Protein AF-A0A183B794-F1 (afdb_monomer)

Structure (mmCIF, N/CA/C/O backbone):
data_AF-A0A183B794-F1
#
_entry.id   AF-A0A183B794-F1
#
loop_
_atom_site.group_PDB
_atom_site.id
_atom_site.type_symbol
_atom_site.label_atom_id
_atom_site.label_alt_id
_atom_site.label_comp_id
_atom_site.label_asym_id
_atom_site.label_entity_id
_atom_site.label_seq_id
_atom_site.pdbx_PDB_ins_code
_atom_site.Cartn_x
_atom_site.Cartn_y
_atom_site.Cartn_z
_atom_site.occupancy
_atom_site.B_iso_or_equiv
_atom_site.auth_seq_id
_atom_site.auth_comp_id
_atom_site.auth_asym_id
_atom_site.auth_atom_id
_atom_site.pdbx_PDB_model_num
ATOM 1 N N . MET A 1 1 ? 20.821 -9.572 -38.504 1.00 38.84 1 MET A N 1
ATOM 2 C CA . MET A 1 1 ? 21.336 -10.280 -37.314 1.00 38.84 1 MET A CA 1
ATOM 3 C C . MET A 1 1 ? 21.849 -9.222 -36.347 1.00 38.84 1 MET A C 1
ATOM 5 O O . MET A 1 1 ? 22.956 -8.739 -36.529 1.00 38.84 1 MET A O 1
ATOM 9 N N . LEU A 1 2 ? 21.003 -8.750 -35.425 1.00 40.59 2 LEU A N 1
ATOM 10 C CA . LEU A 1 2 ? 21.407 -7.768 -34.414 1.00 40.59 2 LEU A CA 1
ATOM 11 C C . LEU A 1 2 ? 22.087 -8.528 -33.275 1.00 40.59 2 LEU A C 1
ATOM 13 O O . LEU A 1 2 ? 21.435 -9.259 -32.533 1.00 40.59 2 LEU A O 1
ATOM 17 N N . ASN A 1 3 ? 23.408 -8.396 -33.198 1.00 42.75 3 ASN A N 1
ATOM 18 C CA . ASN A 1 3 ? 24.206 -8.908 -32.095 1.00 42.75 3 ASN A CA 1
ATOM 19 C C . ASN A 1 3 ? 23.909 -8.057 -30.856 1.00 42.75 3 ASN A C 1
ATOM 21 O O . ASN A 1 3 ? 24.352 -6.914 -30.766 1.00 42.75 3 ASN A O 1
ATOM 25 N N . ARG A 1 4 ? 23.146 -8.616 -29.912 1.00 50.44 4 ARG A N 1
ATOM 26 C CA . ARG A 1 4 ? 23.001 -8.104 -28.546 1.00 50.44 4 ARG A CA 1
ATOM 27 C C . ARG A 1 4 ? 24.296 -8.442 -27.800 1.00 50.44 4 ARG A C 1
ATOM 29 O O . ARG A 1 4 ? 24.386 -9.473 -27.141 1.00 50.44 4 ARG A O 1
ATOM 36 N N . ALA A 1 5 ? 25.337 -7.649 -28.048 1.00 50.06 5 ALA A N 1
ATOM 37 C CA . ALA A 1 5 ? 26.580 -7.719 -27.292 1.00 50.06 5 ALA A CA 1
ATOM 38 C C . ALA A 1 5 ? 26.274 -7.355 -25.834 1.00 50.06 5 ALA A C 1
ATOM 40 O O . ALA A 1 5 ? 25.524 -6.416 -25.582 1.00 50.06 5 ALA A O 1
ATOM 41 N N . GLY A 1 6 ? 26.785 -8.178 -24.920 1.00 49.34 6 GLY A N 1
ATOM 42 C CA . GLY A 1 6 ? 26.450 -8.167 -23.506 1.00 49.34 6 GLY A CA 1
ATOM 43 C C . GLY A 1 6 ? 26.692 -6.827 -22.826 1.00 49.34 6 GLY A C 1
ATOM 44 O O . GLY A 1 6 ? 27.704 -6.164 -23.050 1.00 49.34 6 GLY A O 1
ATOM 45 N N . ASP A 1 7 ? 25.733 -6.498 -21.969 1.00 54.62 7 ASP A N 1
ATOM 46 C CA . ASP A 1 7 ? 25.774 -5.448 -20.968 1.00 54.62 7 ASP A CA 1
ATOM 47 C C . ASP A 1 7 ? 26.983 -5.653 -20.043 1.00 54.62 7 ASP A C 1
ATOM 49 O O . ASP A 1 7 ? 26.975 -6.504 -19.153 1.00 54.62 7 ASP A O 1
ATOM 53 N N . GLN A 1 8 ? 28.038 -4.872 -20.261 1.00 55.62 8 GLN A N 1
ATOM 54 C CA . GLN A 1 8 ? 29.130 -4.704 -19.310 1.00 55.62 8 GLN A CA 1
ATOM 55 C C . GLN A 1 8 ? 29.060 -3.260 -18.805 1.00 55.62 8 GLN A C 1
ATOM 57 O O . GLN A 1 8 ? 29.537 -2.340 -19.468 1.00 55.62 8 GLN A O 1
ATOM 62 N N . CYS A 1 9 ? 28.430 -3.039 -17.649 1.00 49.28 9 CYS A N 1
ATOM 63 C CA . CYS A 1 9 ? 28.504 -1.743 -16.984 1.00 49.28 9 CYS A CA 1
ATOM 64 C C . CYS A 1 9 ? 29.912 -1.573 -16.388 1.00 49.28 9 CYS A C 1
ATOM 66 O O . CYS A 1 9 ? 30.355 -2.348 -15.540 1.00 49.28 9 CYS A O 1
ATOM 68 N N . HIS A 1 10 ? 30.655 -0.589 -16.891 1.00 52.38 10 HIS A N 1
ATOM 69 C CA . HIS A 1 10 ? 31.929 -0.170 -16.316 1.00 52.38 10 HIS A CA 1
ATOM 70 C C . HIS A 1 10 ? 31.651 0.725 -15.101 1.00 52.38 10 HIS A C 1
ATOM 72 O O . HIS A 1 10 ? 30.923 1.707 -15.206 1.00 52.38 10 HIS A O 1
ATOM 78 N N . ILE A 1 11 ? 32.201 0.338 -13.948 1.00 59.47 11 ILE A N 1
ATOM 79 C CA . ILE A 1 11 ? 31.913 0.886 -12.613 1.00 59.47 11 ILE A CA 1
ATOM 80 C C . ILE A 1 11 ? 32.856 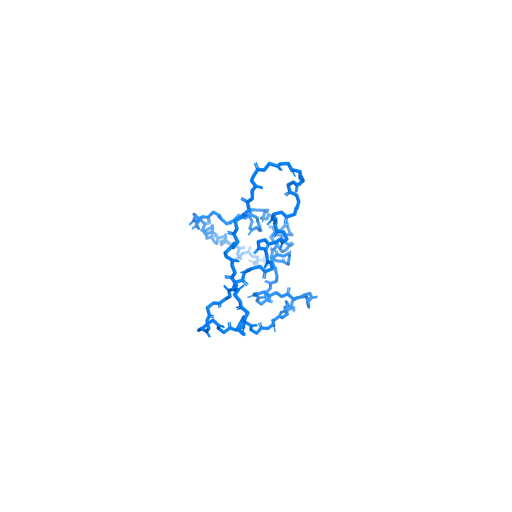2.054 -12.293 1.00 59.47 11 ILE A C 1
ATOM 82 O O . ILE A 1 11 ? 33.563 2.005 -11.293 1.00 59.47 11 ILE A O 1
ATOM 86 N N . GLU A 1 12 ? 32.931 3.078 -13.141 1.00 61.38 12 GLU A N 1
ATOM 87 C CA . GLU A 1 12 ? 33.671 4.300 -12.796 1.00 61.38 12 GLU A CA 1
ATOM 88 C C . GLU A 1 12 ? 32.851 5.535 -13.208 1.00 61.38 12 GLU A C 1
ATOM 90 O O . GLU A 1 12 ? 32.687 5.837 -14.386 1.00 61.38 12 GLU A O 1
ATOM 95 N N . ASP A 1 13 ? 32.328 6.200 -12.169 1.00 53.88 13 ASP A N 1
ATOM 96 C CA . ASP A 1 13 ? 31.779 7.560 -12.102 1.00 53.88 13 ASP A CA 1
ATOM 97 C C . ASP A 1 13 ? 30.312 7.842 -12.515 1.00 53.88 13 ASP A C 1
ATOM 99 O O . ASP A 1 13 ? 29.961 7.976 -13.683 1.00 53.88 13 ASP A O 1
ATOM 103 N N . ALA A 1 14 ? 29.521 8.139 -11.467 1.00 53.69 14 ALA A N 1
ATOM 104 C CA . ALA A 1 14 ? 28.582 9.269 -11.335 1.00 53.69 14 ALA A CA 1
ATOM 105 C C . ALA A 1 14 ? 27.062 8.971 -11.265 1.00 53.69 14 ALA A C 1
ATOM 107 O O . ALA A 1 14 ? 26.422 8.624 -12.249 1.00 53.69 14 ALA A O 1
ATOM 108 N N . LEU A 1 15 ? 26.494 9.321 -10.095 1.00 56.97 15 LEU A N 1
ATOM 109 C CA . LEU A 1 15 ? 25.069 9.510 -9.748 1.00 56.97 15 LEU A CA 1
ATOM 110 C C . LEU A 1 15 ? 24.252 8.231 -9.445 1.00 56.97 15 LEU A C 1
ATOM 112 O O . LEU A 1 15 ? 23.591 7.664 -10.306 1.00 56.97 15 LEU A O 1
ATOM 116 N N . ASP A 1 16 ? 24.205 7.887 -8.152 1.00 58.47 16 ASP A N 1
ATOM 117 C CA . ASP A 1 16 ? 23.452 6.803 -7.473 1.00 58.47 16 ASP A CA 1
ATOM 118 C C . ASP A 1 16 ? 21.923 6.757 -7.749 1.00 58.47 16 ASP A C 1
ATOM 120 O O . ASP A 1 16 ? 21.228 5.837 -7.332 1.00 58.47 16 ASP A O 1
ATOM 124 N N . GLU A 1 17 ? 21.364 7.718 -8.491 1.00 60.25 17 GLU A N 1
ATOM 125 C CA . GLU A 1 17 ? 19.936 7.752 -8.845 1.00 60.25 17 GLU A CA 1
ATOM 126 C C . GLU A 1 17 ? 19.613 6.947 -10.122 1.00 60.25 17 GLU A C 1
ATOM 128 O O . GLU A 1 17 ? 18.514 6.400 -10.259 1.00 60.25 17 GLU A O 1
ATOM 133 N N . CYS A 1 18 ? 20.570 6.810 -11.047 1.00 61.91 18 CYS A N 1
ATOM 134 C CA . CYS A 1 18 ? 20.339 6.136 -12.332 1.00 61.91 18 CYS A CA 1
ATOM 135 C C . CYS A 1 18 ? 20.270 4.602 -12.228 1.00 61.91 18 CYS A C 1
ATOM 137 O O . CYS A 1 18 ? 19.660 3.962 -13.092 1.00 61.91 18 CYS A O 1
ATOM 139 N N . ASP A 1 19 ? 20.820 4.005 -11.168 1.00 81.94 19 ASP A N 1
ATOM 140 C CA . ASP A 1 19 ? 20.842 2.547 -10.998 1.00 81.94 19 ASP A CA 1
ATOM 141 C C . ASP A 1 19 ? 19.462 1.979 -10.640 1.00 81.94 19 ASP A C 1
ATOM 143 O O . ASP A 1 19 ? 19.087 0.905 -11.115 1.00 81.94 19 ASP A O 1
ATOM 147 N N . ILE A 1 20 ? 18.653 2.709 -9.862 1.00 86.00 20 ILE A N 1
ATOM 148 C CA . ILE A 1 20 ? 17.305 2.261 -9.471 1.00 86.00 20 ILE A CA 1
ATOM 149 C C . ILE A 1 20 ? 16.358 2.274 -10.674 1.00 86.00 20 ILE A C 1
ATOM 151 O O . ILE A 1 20 ? 15.591 1.328 -10.863 1.00 86.00 20 ILE A O 1
ATOM 155 N N . ILE A 1 21 ? 16.418 3.325 -11.495 1.00 88.62 21 ILE A N 1
ATOM 156 C CA . ILE A 1 21 ? 15.561 3.455 -12.680 1.00 88.62 21 ILE A CA 1
ATOM 157 C C . ILE A 1 21 ? 15.937 2.401 -13.722 1.00 88.62 21 ILE A C 1
ATOM 159 O O . ILE A 1 21 ? 15.070 1.651 -14.169 1.00 88.62 21 ILE A O 1
ATOM 163 N N . THR A 1 22 ? 17.230 2.275 -14.029 1.00 87.31 22 THR A N 1
ATOM 164 C CA . THR A 1 22 ? 17.733 1.299 -15.009 1.00 87.31 22 THR A CA 1
ATOM 165 C C . THR A 1 22 ? 17.433 -0.139 -14.577 1.00 87.31 22 THR A C 1
ATOM 167 O O . THR A 1 22 ? 16.975 -0.950 -15.382 1.00 87.31 22 THR A O 1
ATOM 170 N N . SER A 1 23 ? 17.618 -0.454 -13.292 1.00 85.56 23 SER A N 1
ATOM 171 C CA . SER A 1 23 ? 17.228 -1.749 -12.723 1.00 85.56 23 SER A CA 1
ATOM 172 C C . SER A 1 23 ? 15.717 -1.983 -12.822 1.00 85.56 23 SER A C 1
ATOM 174 O O . SER A 1 23 ? 15.288 -3.076 -13.189 1.00 85.56 23 SER A O 1
ATOM 176 N N . GLY A 1 24 ? 14.908 -0.946 -12.569 1.00 88.88 24 GLY A N 1
ATOM 177 C CA . GLY A 1 24 ? 13.449 -0.963 -12.687 1.00 88.88 24 GLY A CA 1
ATOM 178 C C . GLY A 1 24 ? 12.940 -1.278 -14.096 1.00 88.88 24 GLY A C 1
ATOM 179 O O . GLY A 1 24 ? 12.025 -2.086 -14.249 1.00 88.88 24 GLY A O 1
ATOM 180 N N . GLU A 1 25 ? 13.546 -0.691 -15.128 1.00 87.56 25 GLU A N 1
ATOM 181 C CA . GLU A 1 25 ? 13.174 -0.931 -16.531 1.00 87.56 25 GLU A CA 1
ATOM 182 C C . GLU A 1 25 ? 13.530 -2.344 -17.009 1.00 87.56 25 GLU A C 1
ATOM 184 O O . GLU A 1 25 ? 12.839 -2.915 -17.854 1.00 87.56 25 GLU A O 1
ATOM 189 N N . GLN A 1 26 ? 14.586 -2.932 -16.445 1.00 88.38 26 GLN A N 1
ATOM 190 C CA . GLN A 1 26 ? 15.024 -4.291 -16.762 1.00 88.38 26 GLN A CA 1
ATOM 191 C C . GLN A 1 26 ? 14.269 -5.373 -15.969 1.00 88.38 26 GLN A C 1
ATOM 193 O O . GLN A 1 26 ? 14.491 -6.567 -16.197 1.00 88.38 26 GLN A O 1
ATOM 198 N N . MET A 1 27 ? 13.363 -5.000 -15.055 1.00 88.38 27 MET A N 1
ATOM 199 C CA . MET A 1 27 ? 12.584 -5.966 -14.279 1.00 88.38 27 MET A CA 1
ATOM 200 C C . MET A 1 27 ? 11.623 -6.751 -15.180 1.00 88.38 27 MET A C 1
ATOM 202 O O . MET A 1 27 ? 10.651 -6.218 -15.713 1.00 88.38 27 MET A O 1
ATOM 206 N N . ALA A 1 28 ? 11.859 -8.056 -15.298 1.00 86.69 28 ALA A N 1
ATOM 207 C CA . ALA A 1 28 ? 10.966 -8.983 -15.980 1.00 86.69 28 ALA A CA 1
ATOM 208 C C . ALA A 1 28 ? 10.138 -9.788 -14.968 1.00 86.69 28 ALA A C 1
ATOM 210 O O . ALA A 1 28 ? 10.661 -10.329 -13.991 1.00 86.69 28 ALA A O 1
ATOM 211 N N . PHE A 1 29 ? 8.836 -9.911 -15.224 1.00 83.19 29 PHE A N 1
ATOM 212 C CA . PHE A 1 29 ? 7.964 -10.827 -14.491 1.00 83.19 29 PHE A CA 1
ATOM 213 C C . PHE A 1 29 ? 7.991 -12.210 -15.145 1.00 83.19 29 PHE A C 1
ATOM 215 O O . PHE A 1 29 ? 8.168 -12.333 -16.356 1.00 83.19 29 PHE A O 1
ATOM 222 N N . ARG A 1 30 ? 7.800 -13.266 -14.349 1.00 87.75 30 ARG A N 1
ATOM 223 C CA . ARG A 1 30 ? 7.651 -14.622 -14.890 1.00 87.75 30 ARG A CA 1
ATOM 224 C C . ARG A 1 30 ? 6.316 -14.722 -15.638 1.00 87.75 30 ARG A C 1
ATOM 226 O O . ARG A 1 30 ? 5.324 -14.138 -15.204 1.00 87.75 30 ARG A O 1
ATOM 233 N N . GLU A 1 31 ? 6.286 -15.467 -16.739 1.00 82.69 31 GLU A N 1
ATOM 234 C CA . GLU A 1 31 ? 5.111 -15.578 -17.622 1.00 82.69 31 GLU A CA 1
ATOM 235 C C . GLU A 1 31 ? 3.889 -16.223 -16.943 1.00 82.69 31 GLU A C 1
ATOM 237 O O . GLU A 1 31 ? 2.751 -16.008 -17.355 1.00 82.69 31 GLU A O 1
ATOM 242 N N . ASP A 1 32 ? 4.104 -16.984 -15.870 1.00 88.88 32 ASP A N 1
ATOM 243 C CA . ASP A 1 32 ? 3.064 -17.628 -15.068 1.00 88.88 32 ASP A CA 1
ATOM 244 C C . ASP A 1 32 ? 2.401 -16.689 -14.040 1.00 88.88 32 ASP A C 1
ATOM 246 O O . ASP A 1 32 ? 1.409 -17.060 -13.401 1.00 88.88 32 ASP A O 1
ATOM 250 N N . VAL A 1 33 ? 2.901 -15.458 -13.880 1.00 88.19 33 VAL A N 1
ATOM 251 C CA . VAL A 1 33 ? 2.359 -14.490 -12.920 1.00 88.19 33 VAL A CA 1
ATOM 252 C C . VAL A 1 3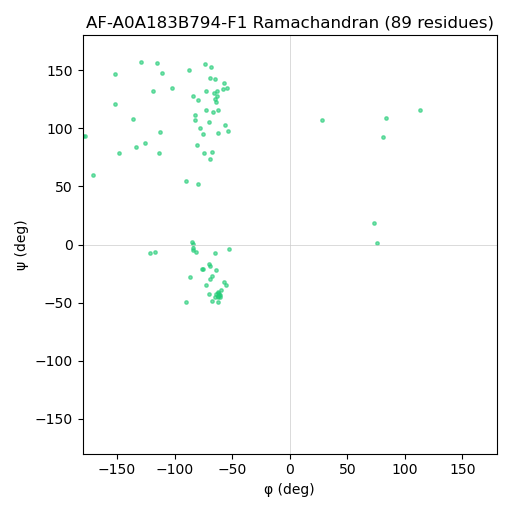3 ? 1.146 -13.778 -13.513 1.00 88.19 33 VAL A C 1
ATOM 254 O O . VAL A 1 33 ? 1.245 -12.948 -14.414 1.00 88.19 33 VAL A O 1
ATOM 257 N N . LYS A 1 34 ? -0.032 -14.056 -12.948 1.00 87.38 34 LYS A N 1
ATOM 258 C CA . LYS A 1 34 ? -1.259 -13.322 -13.277 1.00 87.38 34 LYS A CA 1
ATOM 259 C C . LYS A 1 34 ? -1.220 -11.926 -12.671 1.00 87.38 34 LYS A C 1
ATOM 261 O O . LYS A 1 34 ? -0.975 -11.763 -11.476 1.00 87.38 34 LYS A O 1
ATOM 266 N N . MET A 1 35 ? -1.538 -10.929 -13.489 1.00 85.19 35 MET A N 1
ATOM 267 C CA . MET A 1 35 ? -1.656 -9.554 -13.024 1.00 85.19 35 MET A CA 1
ATOM 268 C C . MET A 1 35 ? -2.836 -9.450 -12.037 1.00 85.19 35 MET A C 1
ATOM 270 O O . MET A 1 35 ? -3.945 -9.879 -12.374 1.00 85.19 35 MET A O 1
ATOM 274 N N . PRO A 1 36 ? -2.624 -8.935 -10.813 1.00 83.94 36 PRO A N 1
ATOM 275 C CA . PRO A 1 36 ? -3.684 -8.855 -9.820 1.00 83.94 36 PRO A CA 1
ATOM 276 C C . PRO A 1 36 ? -4.782 -7.897 -10.282 1.00 83.94 36 PRO A C 1
ATOM 278 O O . PRO A 1 36 ? -4.520 -6.851 -10.881 1.00 83.94 36 PRO A O 1
ATOM 281 N N . VAL A 1 37 ? -6.030 -8.254 -9.980 1.00 87.81 37 VAL A N 1
ATOM 282 C CA . VAL A 1 37 ? -7.178 -7.389 -10.255 1.00 87.81 37 VAL A CA 1
ATOM 283 C C . VAL A 1 37 ? -7.056 -6.139 -9.390 1.00 87.81 37 VAL A C 1
ATOM 285 O O . VAL A 1 37 ? -6.834 -6.226 -8.183 1.00 87.81 37 VAL A O 1
ATOM 288 N N . ARG A 1 38 ? -7.202 -4.963 -10.009 1.00 87.94 38 ARG A N 1
ATOM 289 C CA . ARG A 1 38 ? -7.249 -3.699 -9.272 1.00 87.94 38 ARG A CA 1
ATOM 290 C C . ARG A 1 38 ? -8.492 -3.690 -8.384 1.00 87.94 38 ARG A C 1
ATOM 292 O O . ARG A 1 38 ? -9.605 -3.798 -8.891 1.00 87.94 38 ARG A O 1
ATOM 299 N N . SER A 1 39 ? -8.300 -3.520 -7.082 1.00 94.12 39 SER A N 1
ATOM 300 C CA . SER A 1 39 ? -9.380 -3.338 -6.112 1.00 94.12 39 SER A CA 1
ATOM 301 C C . SER A 1 39 ? -9.327 -1.957 -5.467 1.00 94.12 39 SER A C 1
ATOM 303 O O . SER A 1 39 ? -8.278 -1.308 -5.425 1.00 94.12 39 SER A O 1
ATOM 305 N N . LEU A 1 40 ? -10.481 -1.510 -4.974 1.00 96.75 40 LEU A N 1
ATOM 306 C CA . LEU A 1 40 ? -10.639 -0.252 -4.253 1.00 96.75 40 LEU A CA 1
ATOM 307 C C . LEU A 1 40 ? -10.952 -0.527 -2.781 1.00 96.75 40 LEU A C 1
ATOM 309 O O . LEU A 1 40 ? -11.613 -1.509 -2.445 1.00 96.75 40 LEU A O 1
ATOM 313 N N . CYS A 1 41 ? -10.492 0.369 -1.915 1.00 97.12 41 CYS A N 1
ATOM 314 C CA . CYS A 1 41 ? -10.844 0.388 -0.506 1.00 97.12 41 CYS A CA 1
ATOM 315 C C . CYS A 1 41 ? -12.350 0.633 -0.348 1.00 97.12 41 CYS A C 1
ATOM 317 O O . CYS A 1 41 ? -12.869 1.627 -0.853 1.00 97.12 41 CYS A O 1
ATOM 319 N N . THR A 1 42 ? -13.041 -0.212 0.412 1.00 97.38 42 THR A N 1
ATOM 320 C CA . THR A 1 42 ? -14.486 -0.092 0.656 1.00 97.38 42 THR A CA 1
ATOM 321 C C . THR A 1 42 ? -14.855 1.113 1.522 1.00 97.38 42 THR A C 1
ATOM 323 O O . THR A 1 42 ? -16.006 1.535 1.501 1.00 97.38 42 THR A O 1
ATOM 326 N N . LYS A 1 43 ? -13.896 1.687 2.267 1.00 96.31 43 LYS A N 1
ATOM 327 C CA . LYS A 1 43 ? -14.106 2.873 3.115 1.00 96.31 43 LYS A CA 1
ATOM 328 C C . LYS A 1 43 ? -13.850 4.194 2.392 1.00 96.31 43 LYS A C 1
ATOM 330 O O . LYS A 1 43 ? -14.661 5.104 2.495 1.00 96.31 43 LYS A O 1
ATOM 335 N N . CYS A 1 44 ? -12.713 4.318 1.702 1.00 96.88 44 CYS A N 1
ATOM 336 C CA . CYS A 1 44 ? -12.273 5.592 1.115 1.00 96.88 44 CYS A CA 1
ATOM 337 C C . CYS A 1 44 ? -12.164 5.591 -0.416 1.00 96.88 44 CYS A C 1
ATOM 339 O O . CYS A 1 44 ? -11.880 6.632 -0.999 1.00 96.88 44 CYS A O 1
ATOM 341 N N . GLY A 1 45 ? -12.345 4.447 -1.0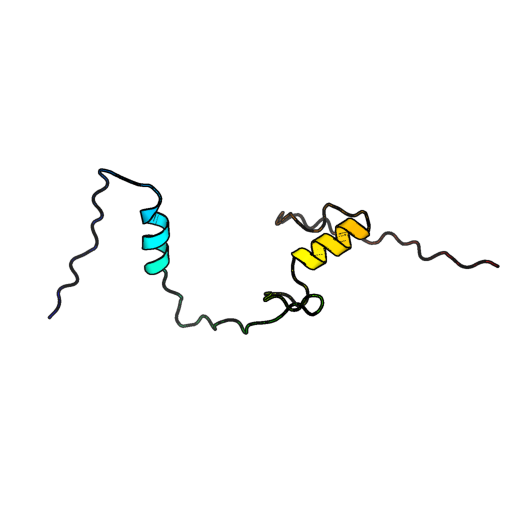80 1.00 96.75 45 GLY A N 1
ATOM 342 C CA . GLY A 1 45 ? -12.298 4.346 -2.541 1.00 96.75 45 GLY A CA 1
ATOM 343 C C . GLY A 1 45 ? -10.902 4.399 -3.170 1.00 96.75 45 GLY A C 1
ATOM 344 O O . GLY A 1 45 ? -10.795 4.310 -4.389 1.00 96.75 45 GLY A O 1
ATOM 345 N N . SER A 1 46 ? -9.821 4.509 -2.388 1.00 95.62 46 SER A N 1
ATOM 346 C CA . SER A 1 46 ? -8.454 4.471 -2.926 1.00 95.62 46 SER A CA 1
ATOM 347 C C . SER A 1 46 ? -8.098 3.086 -3.473 1.00 95.62 46 SER A C 1
ATOM 349 O O . SER A 1 46 ? -8.575 2.076 -2.955 1.00 95.62 46 SER A O 1
ATOM 351 N N . VAL A 1 47 ? -7.191 3.005 -4.453 1.00 95.38 47 VAL A N 1
ATOM 352 C CA . VAL A 1 47 ? -6.636 1.712 -4.896 1.00 95.38 47 VAL A CA 1
ATOM 353 C C . VAL A 1 47 ? -5.976 1.005 -3.712 1.00 95.38 47 VAL A C 1
ATOM 355 O O . VAL A 1 47 ? -5.250 1.621 -2.929 1.00 95.38 47 VAL A O 1
ATOM 358 N N . SER A 1 48 ? -6.263 -0.282 -3.554 1.00 93.44 48 SER A N 1
ATOM 359 C CA . SER A 1 48 ? -5.783 -1.090 -2.436 1.00 93.44 48 SER A CA 1
ATOM 360 C C . SER A 1 48 ? -5.660 -2.548 -2.856 1.00 93.44 48 SER A C 1
ATOM 362 O O . SER A 1 48 ? -6.463 -3.029 -3.648 1.00 93.44 48 SER A O 1
ATOM 364 N N . SER A 1 49 ? -4.684 -3.268 -2.301 1.00 89.88 49 SER A N 1
ATOM 365 C CA . SER A 1 49 ? -4.560 -4.728 -2.440 1.00 89.88 49 SER A CA 1
ATOM 366 C C . SER A 1 49 ? -5.419 -5.503 -1.430 1.00 89.88 49 SER A C 1
ATOM 368 O O . SER A 1 49 ? -5.463 -6.729 -1.468 1.00 89.88 49 SER A O 1
ATOM 370 N N . GLN A 1 50 ? -6.086 -4.795 -0.513 1.00 89.69 50 GLN A N 1
ATOM 371 C CA . GLN A 1 50 ? -6.971 -5.336 0.521 1.00 89.69 50 GLN A CA 1
ATOM 372 C C . GLN A 1 50 ? -8.32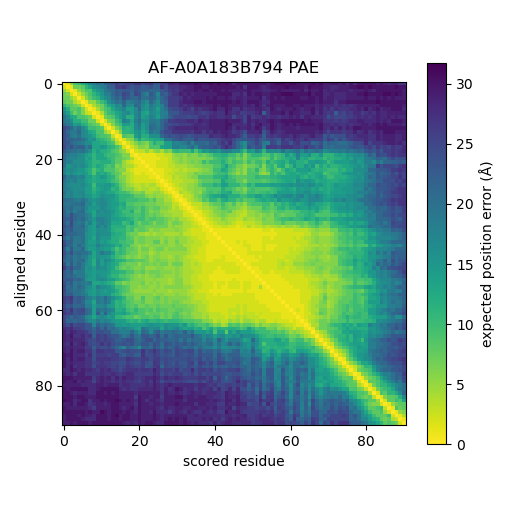5 -4.604 0.506 1.00 89.69 50 GLN A C 1
ATOM 374 O O . GLN A 1 50 ? -8.366 -3.443 0.086 1.00 89.69 50 GLN A O 1
ATOM 379 N N . PRO A 1 51 ? -9.417 -5.212 1.017 1.00 93.69 51 PRO A N 1
ATOM 380 C CA . PRO A 1 51 ? -10.733 -4.567 1.067 1.00 93.69 51 PRO A CA 1
ATOM 381 C C . PRO A 1 51 ? -10.732 -3.212 1.785 1.00 93.69 51 PRO A C 1
ATOM 383 O O . PRO A 1 51 ? -11.441 -2.303 1.374 1.00 93.69 51 PRO A O 1
ATOM 386 N N . VAL A 1 52 ? -9.912 -3.050 2.826 1.00 93.12 52 VAL A N 1
ATOM 387 C CA . VAL A 1 52 ? -9.679 -1.774 3.517 1.00 93.12 52 VAL A CA 1
ATOM 388 C C . VAL A 1 52 ? -8.201 -1.420 3.370 1.00 93.12 52 VAL A C 1
ATOM 390 O O . VAL A 1 52 ? -7.345 -2.281 3.558 1.00 93.12 52 VAL A O 1
ATOM 393 N N . CYS A 1 53 ? -7.882 -0.181 2.988 1.00 93.12 53 CYS A N 1
ATOM 394 C CA . CYS A 1 53 ? -6.492 0.232 2.805 1.00 93.12 53 CYS A CA 1
ATOM 395 C C . CYS A 1 53 ? -5.777 0.413 4.151 1.00 93.12 53 CYS A C 1
ATOM 397 O O . CYS A 1 53 ? -6.397 0.734 5.166 1.00 93.12 53 CYS A O 1
ATOM 399 N N . GLN A 1 54 ? -4.448 0.275 4.139 1.00 89.25 54 GLN A N 1
ATOM 400 C CA . GLN A 1 54 ? -3.625 0.380 5.347 1.00 89.25 54 GLN A CA 1
ATOM 401 C C . GLN A 1 54 ? -3.800 1.727 6.070 1.00 89.25 54 GLN A C 1
ATOM 403 O O . GLN A 1 54 ? -3.756 1.769 7.295 1.00 89.25 54 GLN A O 1
ATOM 408 N N . ALA A 1 55 ? -4.064 2.812 5.333 1.00 92.12 55 ALA A N 1
ATOM 409 C CA . ALA A 1 55 ? -4.364 4.114 5.924 1.00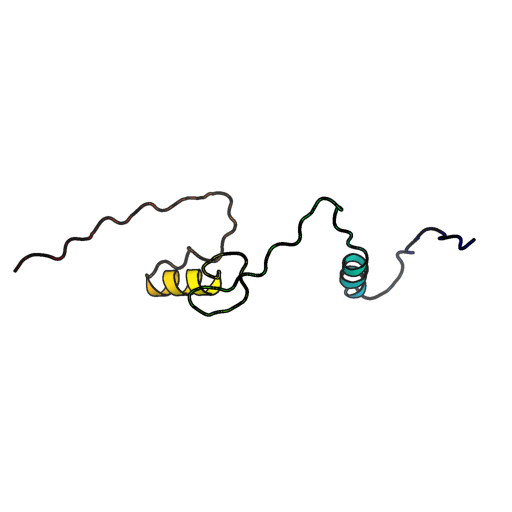 92.12 55 ALA A CA 1
ATOM 410 C C . ALA A 1 55 ? -5.678 4.099 6.721 1.00 92.12 55 ALA A C 1
ATOM 412 O O . ALA A 1 55 ? -5.715 4.581 7.847 1.00 92.12 55 ALA A O 1
ATOM 413 N N . CYS A 1 56 ? -6.746 3.503 6.184 1.00 92.62 56 CYS A N 1
ATOM 414 C CA . CYS A 1 56 ? -8.005 3.368 6.914 1.00 92.62 56 CYS A CA 1
ATOM 415 C C . CYS A 1 56 ? -7.848 2.476 8.153 1.00 92.62 56 CYS A C 1
ATOM 417 O O . CYS A 1 56 ? -8.323 2.851 9.219 1.00 92.62 56 CYS A O 1
ATOM 419 N N . THR A 1 57 ? -7.130 1.353 8.044 1.00 89.62 57 THR A N 1
ATOM 420 C CA . THR A 1 57 ? -6.829 0.488 9.198 1.00 89.62 57 THR A CA 1
ATOM 421 C C . THR A 1 57 ? -6.038 1.229 10.282 1.00 89.62 57 THR A C 1
ATOM 423 O O . THR A 1 57 ? -6.320 1.059 11.466 1.00 89.62 57 THR A O 1
ATOM 426 N N . LEU A 1 58 ? -5.080 2.080 9.895 1.00 87.88 58 LEU A N 1
ATOM 427 C CA . LEU A 1 58 ? -4.347 2.938 10.830 1.00 87.88 58 LEU A CA 1
ATOM 428 C C . LEU A 1 58 ? -5.264 3.925 11.538 1.00 87.88 58 LEU A C 1
ATOM 430 O O . LEU A 1 58 ? -5.209 4.036 12.757 1.00 87.88 58 LEU A O 1
ATOM 434 N N . LEU A 1 59 ? -6.097 4.632 10.777 1.00 89.81 59 LEU A N 1
ATOM 435 C CA . LEU A 1 59 ? -6.999 5.639 11.322 1.00 89.81 59 LEU A CA 1
ATOM 436 C C . LEU A 1 59 ? -8.005 5.024 12.298 1.00 89.81 59 LEU A C 1
ATOM 438 O O . LEU A 1 59 ? -8.219 5.585 13.369 1.00 89.81 59 LEU A O 1
ATOM 442 N N . ASP A 1 60 ? -8.564 3.855 11.978 1.00 88.75 60 ASP A N 1
ATOM 443 C CA . ASP A 1 60 ? -9.440 3.129 12.903 1.00 88.75 60 ASP A CA 1
ATOM 444 C C . ASP A 1 60 ? -8.701 2.763 14.200 1.00 88.75 60 ASP A C 1
ATOM 446 O O . ASP A 1 60 ? -9.228 2.974 15.290 1.00 88.75 60 ASP A O 1
ATOM 450 N N . GLY A 1 61 ? -7.465 2.260 14.091 1.00 86.38 61 GLY A N 1
ATOM 451 C CA . GLY A 1 61 ? -6.627 1.925 15.244 1.00 86.38 61 GLY A CA 1
ATOM 452 C C . GLY A 1 61 ? -6.304 3.141 16.113 1.00 86.38 61 GLY A C 1
ATOM 453 O O . GLY A 1 61 ? -6.454 3.076 17.330 1.00 86.38 61 GLY A O 1
ATOM 454 N N . LEU A 1 62 ? -5.934 4.272 15.507 1.00 85.56 62 LEU A N 1
ATOM 455 C CA . LEU A 1 62 ? -5.672 5.522 16.228 1.00 85.56 62 LEU A CA 1
ATOM 456 C C . LEU A 1 62 ? -6.921 6.035 16.951 1.00 85.56 62 LEU A C 1
ATOM 458 O O . LEU A 1 62 ? -6.839 6.384 18.127 1.00 85.56 62 LEU A O 1
ATOM 462 N N . ASN A 1 63 ? -8.078 6.019 16.286 1.00 87.62 63 ASN A N 1
ATOM 463 C CA . ASN A 1 63 ? -9.344 6.445 16.885 1.00 87.62 63 ASN A CA 1
ATOM 464 C C . ASN A 1 63 ? -9.813 5.504 18.009 1.00 87.62 63 ASN A C 1
ATOM 466 O O . ASN A 1 63 ? -10.496 5.945 18.928 1.00 87.62 63 ASN A O 1
ATOM 470 N N . ALA A 1 64 ? -9.417 4.228 17.965 1.00 86.38 64 ALA A N 1
ATOM 471 C CA . ALA A 1 64 ? -9.664 3.245 19.019 1.00 86.38 64 ALA A CA 1
ATOM 472 C C . ALA A 1 64 ? -8.616 3.272 20.152 1.00 86.38 64 ALA A C 1
ATOM 474 O O . ALA A 1 64 ? -8.682 2.448 21.063 1.00 86.38 64 ALA A O 1
ATOM 475 N N . GLY A 1 65 ? -7.630 4.177 20.106 1.00 82.56 65 GLY A N 1
ATOM 476 C CA . GLY A 1 65 ? -6.556 4.248 21.102 1.00 82.56 65 GLY A CA 1
ATOM 477 C C . GLY A 1 65 ? -5.516 3.125 20.991 1.00 82.56 65 GLY A C 1
ATOM 478 O O . GLY A 1 65 ? -4.764 2.887 21.934 1.00 82.56 65 GLY A O 1
ATOM 479 N N . LEU A 1 66 ? -5.447 2.441 19.844 1.00 75.12 66 LEU A N 1
ATOM 480 C CA . LEU A 1 66 ? -4.52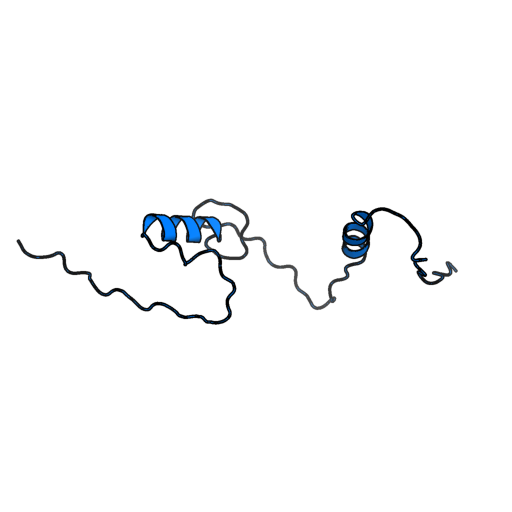7 1.339 19.553 1.00 75.12 66 LEU A CA 1
ATOM 481 C C . LEU A 1 66 ? -3.513 1.729 18.454 1.00 75.12 66 LEU A C 1
ATOM 483 O O . LEU A 1 66 ? -3.637 1.315 17.297 1.00 75.12 66 LEU A O 1
ATOM 487 N N . PRO A 1 67 ? -2.461 2.500 18.789 1.00 65.19 67 PRO A N 1
ATOM 488 C CA . PRO A 1 67 ? -1.529 3.059 17.805 1.00 65.19 67 PRO A CA 1
ATOM 489 C C . PRO A 1 67 ? -0.613 2.026 17.129 1.00 65.19 67 PRO A C 1
ATOM 491 O O . PRO A 1 67 ? -0.038 2.308 16.082 1.00 65.19 67 PRO A O 1
ATOM 494 N N . GLN A 1 68 ? -0.470 0.821 17.693 1.00 64.44 68 GLN A N 1
ATOM 495 C CA . GLN A 1 68 ? 0.481 -0.186 17.199 1.00 64.44 68 GLN A CA 1
ATOM 496 C C . GLN A 1 68 ? -0.040 -1.045 16.028 1.00 64.44 68 GLN A C 1
ATOM 498 O O . GLN A 1 68 ? 0.684 -1.905 15.536 1.00 64.44 68 GLN A O 1
ATOM 503 N N . LEU A 1 69 ? -1.272 -0.832 15.548 1.00 62.50 69 LEU A N 1
ATOM 504 C CA . LEU A 1 69 ? -1.898 -1.713 14.548 1.00 62.50 69 LEU A CA 1
ATOM 505 C C . LEU A 1 69 ? -1.398 -1.543 13.107 1.00 62.50 69 LEU A C 1
ATOM 507 O O . LEU A 1 69 ? -1.603 -2.444 12.296 1.00 62.50 69 LEU A O 1
ATOM 511 N N . ALA A 1 70 ? -0.792 -0.409 12.750 1.00 58.31 70 ALA A N 1
ATOM 512 C CA . ALA A 1 70 ? -0.734 -0.028 11.335 1.00 58.31 70 ALA A CA 1
ATOM 513 C C . ALA A 1 70 ? 0.648 0.172 10.717 1.00 58.31 70 ALA A C 1
ATOM 515 O O . ALA A 1 70 ? 0.745 0.315 9.495 1.00 58.31 70 ALA A O 1
ATOM 516 N N . VAL A 1 71 ? 1.719 0.133 11.504 1.00 64.25 71 VAL A N 1
ATOM 517 C CA . VAL A 1 71 ? 3.084 0.233 10.977 1.00 64.25 71 VAL A CA 1
ATOM 518 C C . VAL A 1 71 ? 3.937 -0.847 11.632 1.00 64.25 71 VAL A C 1
ATOM 520 O O . VAL A 1 71 ? 4.605 -0.616 12.629 1.00 64.25 71 VAL A O 1
ATOM 523 N N . GLY A 1 72 ? 3.886 -2.061 11.084 1.00 54.69 72 GLY A N 1
ATOM 524 C CA . GLY A 1 72 ? 4.712 -3.163 11.571 1.00 54.69 72 GLY A CA 1
ATOM 525 C C . GLY A 1 72 ? 4.502 -4.453 10.792 1.00 54.69 72 GLY A C 1
ATOM 526 O O . GLY A 1 72 ? 3.646 -5.260 11.127 1.00 54.69 72 GLY A O 1
ATOM 527 N N . LYS A 1 73 ? 5.322 -4.688 9.764 1.00 59.81 73 LYS A N 1
ATOM 528 C CA . 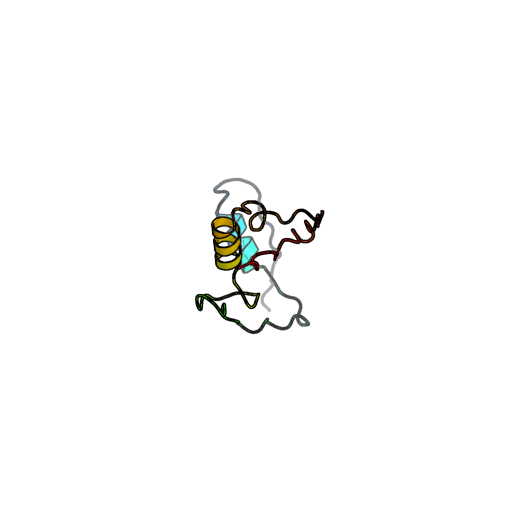LYS A 1 73 ? 5.553 -6.037 9.220 1.00 59.81 73 LYS A CA 1
ATOM 529 C C . LYS A 1 73 ? 6.561 -6.780 10.114 1.00 59.81 73 LYS A C 1
ATOM 531 O O . LYS A 1 73 ? 7.572 -7.267 9.619 1.00 59.81 73 LYS A O 1
ATOM 536 N N . SER A 1 74 ? 6.347 -6.846 11.426 1.00 50.44 74 SER A N 1
ATOM 537 C CA . SER A 1 74 ? 7.073 -7.804 12.263 1.00 50.44 74 SER A CA 1
ATOM 538 C C . SER A 1 74 ? 6.334 -9.137 12.184 1.00 50.44 74 SER A C 1
ATOM 540 O O . SER A 1 74 ? 5.119 -9.222 12.341 1.00 50.44 74 SER A O 1
ATOM 542 N N . ARG A 1 75 ? 7.075 -10.197 11.858 1.00 56.03 75 ARG A N 1
ATOM 543 C CA . ARG A 1 75 ? 6.554 -11.567 11.718 1.00 56.03 75 ARG A CA 1
ATOM 544 C C . ARG A 1 75 ? 6.029 -12.142 13.041 1.00 56.03 75 ARG A C 1
ATOM 546 O O . ARG A 1 75 ? 5.372 -13.178 13.025 1.00 56.03 75 ARG A O 1
ATOM 553 N N . ASP A 1 76 ? 6.234 -11.433 14.145 1.00 51.09 76 ASP A N 1
ATOM 554 C CA . ASP A 1 76 ? 5.608 -11.703 15.428 1.00 51.09 76 ASP A CA 1
ATOM 555 C C . ASP A 1 76 ? 4.192 -11.139 15.442 1.00 51.09 76 ASP A C 1
ATOM 557 O O . ASP A 1 76 ? 3.921 -10.027 15.896 1.00 51.09 76 ASP A O 1
ATOM 561 N N . ARG A 1 77 ? 3.251 -11.946 14.944 1.00 50.91 77 ARG A N 1
ATOM 562 C CA . ARG A 1 77 ? 1.829 -11.739 15.212 1.00 50.91 77 ARG A CA 1
ATOM 563 C C . ARG A 1 77 ? 1.547 -12.035 16.681 1.00 50.91 77 ARG A C 1
ATOM 565 O O . ARG A 1 77 ? 0.893 -13.027 17.000 1.00 50.91 77 ARG A O 1
ATOM 572 N N . ALA A 1 78 ? 1.961 -11.142 17.572 1.00 44.72 78 ALA A N 1
ATOM 573 C CA . ALA A 1 78 ? 1.202 -10.925 18.788 1.00 44.72 78 ALA A CA 1
ATOM 574 C C . ALA A 1 78 ? -0.130 -10.287 18.364 1.00 44.72 78 ALA A C 1
ATOM 576 O O . ALA A 1 78 ? -0.321 -9.075 18.409 1.00 44.72 78 ALA A O 1
ATOM 577 N N . PHE A 1 79 ? -1.049 -11.129 17.881 1.00 44.53 79 PHE A N 1
ATOM 578 C CA . PHE A 1 79 ? -2.471 -10.849 17.967 1.00 44.53 79 PHE A CA 1
ATOM 579 C C . PHE A 1 79 ? -2.748 -10.574 19.445 1.00 44.53 79 PHE A C 1
ATOM 581 O O . PHE A 1 79 ? -2.886 -11.513 20.231 1.00 44.53 79 PHE A O 1
ATOM 588 N N . PHE A 1 80 ? -2.792 -9.301 19.840 1.00 49.00 80 PHE A N 1
ATOM 589 C CA . PHE A 1 80 ? -3.452 -8.920 21.078 1.00 49.00 80 PHE A CA 1
ATOM 590 C C . PHE A 1 80 ? -4.920 -9.300 20.898 1.00 49.00 80 PHE A C 1
ATOM 592 O O . PHE A 1 80 ? -5.693 -8.622 20.22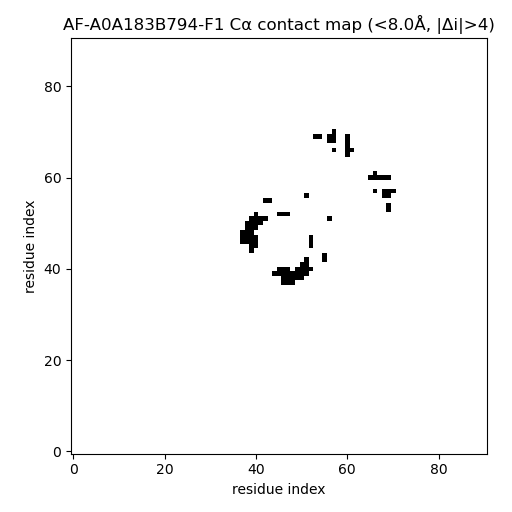3 1.00 49.00 80 PHE A O 1
ATOM 599 N N . LYS A 1 81 ? -5.258 -10.486 21.408 1.00 40.38 81 LYS A N 1
ATOM 600 C CA . LYS A 1 81 ? -6.629 -10.950 21.554 1.00 40.38 81 LYS A CA 1
ATOM 601 C C . LYS A 1 81 ? -7.401 -9.906 22.356 1.00 40.38 81 LYS A C 1
ATOM 603 O O . LYS A 1 81 ? -6.903 -9.442 23.374 1.00 40.38 81 LYS A O 1
ATOM 608 N N . HIS A 1 82 ? -8.598 -9.604 21.854 1.00 49.88 82 HIS A N 1
ATOM 609 C CA . HIS A 1 82 ? -9.807 -9.274 22.607 1.00 49.88 82 HIS A CA 1
ATOM 610 C C . HIS A 1 82 ? -9.590 -8.642 23.989 1.00 49.88 82 HIS A C 1
ATOM 612 O O . HIS A 1 82 ? -9.314 -9.342 24.961 1.00 49.88 82 HIS A O 1
ATOM 618 N N . SER A 1 83 ? -9.862 -7.342 24.108 1.00 41.94 83 SER A N 1
ATOM 619 C CA . SER A 1 83 ? -10.480 -6.849 25.337 1.00 41.94 83 SER A CA 1
ATOM 620 C C . SER A 1 83 ? -11.966 -7.201 25.273 1.00 41.94 83 SER A C 1
ATOM 622 O O . SER A 1 83 ? -12.745 -6.539 24.585 1.00 41.94 83 SER A O 1
ATOM 624 N N . ASP A 1 84 ? -12.348 -8.273 25.958 1.00 53.53 84 ASP A N 1
ATOM 625 C CA . ASP A 1 84 ? -13.730 -8.449 26.384 1.00 53.53 84 ASP A CA 1
ATOM 626 C C . ASP A 1 84 ? -14.089 -7.304 27.336 1.00 53.53 84 ASP A C 1
ATOM 628 O O . ASP A 1 84 ? -13.508 -7.191 28.414 1.00 53.53 84 ASP A O 1
ATOM 632 N N . SER A 1 85 ? -15.037 -6.457 26.934 1.00 47.88 85 SER A N 1
ATOM 633 C CA . SER A 1 85 ? -15.877 -5.662 27.843 1.00 47.88 85 SER A CA 1
ATOM 634 C C . SER A 1 85 ? -17.014 -4.966 27.085 1.00 47.88 85 SER A C 1
ATOM 636 O O . SER A 1 85 ? -17.184 -3.751 27.126 1.00 47.88 85 SER A O 1
ATOM 638 N N . ALA A 1 86 ? -17.869 -5.758 26.430 1.00 49.38 86 ALA A N 1
ATOM 639 C CA . ALA A 1 86 ? -19.273 -5.373 26.333 1.00 49.38 86 ALA A CA 1
ATOM 640 C C . ALA A 1 86 ? -19.913 -5.649 27.702 1.00 49.38 86 ALA A C 1
ATOM 642 O O . ALA A 1 86 ? -20.275 -6.778 28.025 1.00 49.38 86 ALA A O 1
ATOM 643 N N . SER A 1 87 ? -19.988 -4.631 28.549 1.00 44.41 87 SER A N 1
ATOM 644 C CA . SER A 1 87 ? -20.879 -4.615 29.711 1.00 44.41 87 SER A CA 1
ATOM 645 C C . SER A 1 87 ? -21.299 -3.175 29.956 1.00 44.41 87 SER A C 1
ATOM 647 O O . SER A 1 87 ? -20.760 -2.484 30.814 1.00 44.41 87 SER A O 1
ATOM 649 N N . ILE A 1 88 ? -22.253 -2.725 29.145 1.00 53.31 88 ILE A N 1
ATOM 650 C CA . ILE A 1 88 ? -23.128 -1.606 29.478 1.00 53.31 88 ILE A CA 1
ATOM 651 C C . ILE A 1 88 ? -24.548 -2.138 29.319 1.00 53.31 88 ILE A C 1
ATOM 653 O O . ILE A 1 88 ? -25.132 -2.064 28.246 1.00 53.31 88 ILE A O 1
ATOM 657 N N . GLU A 1 89 ? -25.066 -2.724 30.391 1.00 45.50 89 GLU A N 1
ATOM 658 C CA . GLU A 1 89 ? -26.493 -2.702 30.686 1.00 45.50 89 GLU A CA 1
ATOM 659 C C . GLU A 1 89 ? -26.642 -2.805 32.204 1.00 45.50 89 GLU A C 1
ATOM 661 O O . GLU A 1 89 ? -26.111 -3.739 32.813 1.00 45.50 89 GLU A O 1
ATOM 666 N N . LYS A 1 90 ? -27.284 -1.795 32.796 1.00 43.28 90 LYS A N 1
ATOM 667 C CA . LYS A 1 90 ? -28.1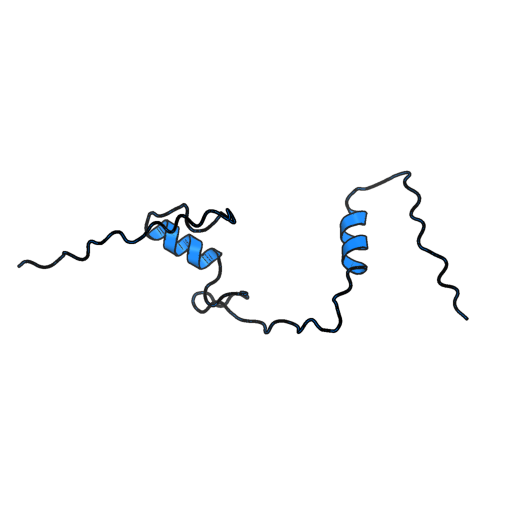22 -1.868 33.999 1.00 43.28 90 LYS A CA 1
ATOM 668 C C . LYS A 1 90 ? -28.681 -0.472 34.273 1.00 43.28 90 LYS A C 1
ATOM 670 O O . LYS A 1 90 ? -28.017 0.353 34.901 1.00 43.28 90 LYS A O 1
ATOM 675 N N . ASP A 1 91 ? -29.877 -0.248 33.741 1.00 43.12 91 ASP A N 1
ATOM 676 C CA . ASP A 1 91 ? -30.933 0.475 34.455 1.00 43.12 91 ASP A CA 1
ATOM 677 C C . ASP A 1 91 ? -31.486 -0.407 35.592 1.00 43.12 91 ASP A C 1
ATOM 679 O O . ASP A 1 91 ? -31.431 -1.658 35.458 1.00 43.12 91 ASP A O 1
#

pLDDT: mean 71.69, std 19.51, range [38.84, 97.38]

Secondary structure (DSSP, 8-state):
------------S--TTHHHHHHHHT-PPPTT-PPPPPEE-TTT--EESSSS-HHHHHHHHHHTT-GGGSS---S----------------

Foldseek 3Di:
DDPPDDDDDDPDDDDPPVVVVVVVVPDDDDPPDDDDDFDAAPPPRHTDPDVHHLVRQCVVCVVVVNNPRRDDPDPPPPPPDDPDDPDPDDD

Sequence (91 aa):
MLNRAGDQCHIEDALDECDIITSGEQMAFREDVKMPVRSLCTKCGSVSSQPVCQACTLLDGLNAGLPQLAVGKSRDRAFFKHSDSASIEKD

Mean predicted aligned error: 15.77 Å

Radius of gyration: 23.85 Å; Cα contacts (8 Å, |Δi|>4): 46; chains: 1; bounding box: 65×27×72 Å

InterPro domains:
  IPR032442 Cytoplasmic tRNA 2-thiolation protein 1, C-terminal [PF16503] (40-70)

Solvent-accessible surface area (backbone atoms only — not comparable to full-atom values): 6462 Å² total; per-residue (Å²): 136,85,81,82,72,78,92,74,84,76,93,75,87,86,67,89,68,58,60,59,55,55,53,57,76,67,63,76,78,64,90,86,64,77,82,78,81,89,39,50,10,78,84,78,60,47,82,24,99,42,65,61,32,66,67,57,55,29,50,53,24,48,76,70,74,40,75,78,76,55,79,71,96,58,92,73,76,76,71,80,70,77,85,87,73,94,78,89,84,81,133

Organism: NCBI:txid27848